Protein AF-A0AAD3NC05-F1 (afdb_monomer)

Solvent-accessible surface area (backbone atoms only — not comparable to full-atom values): 9516 Å² total; per-residue (Å²): 113,71,67,62,52,48,70,57,45,54,61,50,50,52,52,49,51,53,48,50,54,50,50,58,42,68,77,38,80,42,37,29,54,60,28,48,55,54,34,58,73,35,69,72,47,31,50,28,54,52,47,33,59,50,40,62,68,43,75,83,74,65,85,44,56,83,63,61,39,49,54,54,49,48,53,30,51,54,18,42,57,57,42,61,78,36,69,56,60,74,33,27,32,59,90,89,42,100,55,40,73,59,20,50,54,50,44,52,62,47,44,62,60,70,50,68,82,58,88,69,83,72,69,66,46,58,79,71,81,39,86,62,61,48,57,66,66,52,51,64,65,65,78,67,58,72,81,83,72,87,72,87,74,82,80,83,80,90,86,135

Nearest PDB structures (foldseek):
  1wr6-assembly3_C  TM=3.380E-01  e=4.898E+00  Homo sapiens

Secondary structure (DSSP, 8-state):
-HHHHHHHHHHHHHHHHHHHHHHHHHHSPPBHHHHHHHHHHSHHHHHHHHHHHHHHHHTTT----TTHHHHHHHHHHHHHHHHHTSTTTT-BBPTT-TTHHHHHHHHHHHHHHHSTT-SS---SBPPP-HHHHHHHHHHHHHHT---------PPPPP--

Sequence (160 aa):
MILAVLYVLLPLLDVLSYAEENLRAGATRLDCVRASEQCLKEQACSTKYRTMRQCAAGGKESNFSMVAGLEAKDECRSAMDALKQSPLYNCRCKRGMKKEKNCLRIYWGIYQTLQGNDFLEDSPYEPVNSRLSDIFRLAPIIEGGEPWSSSITTAPGRGG

Radius of gyration: 26.74 Å; Cα contacts (8 Å, |Δi|>4): 101; chains: 1; bounding box: 98×55×62 Å

InterPro domains:
  IPR003438 Glial cell line-derived neurotrophic factor receptor [PTHR10269] (17-147)
  IPR016017 GDNF/GAS1 [PF02351] (32-112)
  IPR016017 GDNF/GAS1 [SM00907] (32-115)

pLDDT: mean 71.36, std 17.78, range [32.47, 93.81]

Foldseek 3Di:
DVVVVCVVVVVVVVVVVVVVVVVVCVVPQAQLVVLVVVLCVDPVSVVLLVLLLVCLVCVPDDPDPPVRVVVSVVSNVVSLVVCCPGSNVPHAHAPPDPCRVVSVVSNVSNCCRNVPPPVDPDHRHDPDPCPPVVVVVCVVVVVPDDDPPPDPDDDDDDDD

Mean predicted aligned error: 16.47 Å

Structure (mmCIF, N/CA/C/O backbone):
data_AF-A0AAD3NC05-F1
#
_entry.id   AF-A0AAD3NC05-F1
#
loop_
_atom_site.group_PDB
_atom_site.id
_atom_site.type_symbol
_atom_site.label_atom_id
_atom_site.label_alt_id
_atom_site.label_comp_id
_atom_site.label_asym_id
_atom_site.label_entity_id
_atom_site.label_seq_id
_atom_site.pdbx_PDB_ins_code
_atom_site.Cartn_x
_atom_site.Cartn_y
_atom_site.Cartn_z
_atom_site.occupancy
_atom_site.B_iso_or_equiv
_atom_site.auth_seq_id
_atom_site.auth_comp_id
_atom_site.auth_asym_id
_atom_site.auth_atom_id
_atom_site.pdbx_PDB_model_num
ATOM 1 N N . MET A 1 1 ? -34.550 16.589 -23.727 1.00 68.31 1 MET A N 1
ATOM 2 C CA . MET A 1 1 ? -34.224 15.180 -24.055 1.00 68.31 1 MET A CA 1
ATOM 3 C C . MET A 1 1 ? -32.733 14.898 -23.869 1.00 68.31 1 MET A C 1
ATOM 5 O O . MET A 1 1 ? -32.403 14.024 -23.087 1.00 68.31 1 MET A O 1
ATOM 9 N N . ILE A 1 2 ? -31.835 15.687 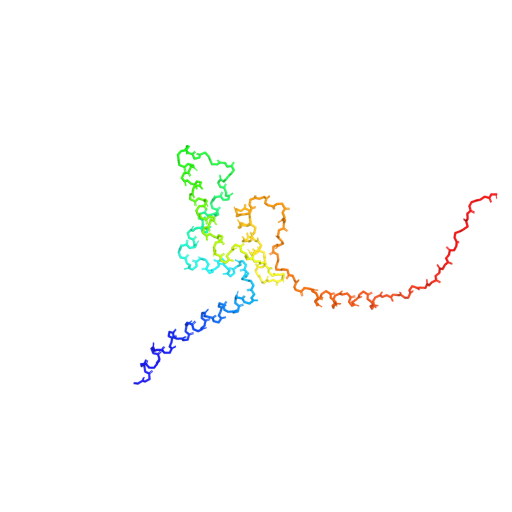-24.474 1.00 76.56 2 ILE A N 1
ATOM 10 C CA . ILE A 1 2 ? -30.369 15.498 -24.391 1.00 76.56 2 ILE A CA 1
ATOM 11 C C . ILE A 1 2 ? -29.826 15.560 -22.947 1.00 76.56 2 ILE A C 1
ATOM 13 O O . ILE A 1 2 ? -29.031 14.715 -22.556 1.00 76.56 2 ILE A O 1
ATOM 17 N N . LEU A 1 3 ? -30.309 16.494 -22.117 1.00 79.38 3 LEU A N 1
ATOM 18 C CA . LEU A 1 3 ? -29.863 16.629 -20.719 1.00 79.38 3 LEU A CA 1
ATOM 19 C C . LEU A 1 3 ? -30.210 15.416 -19.839 1.00 79.38 3 LEU A C 1
ATOM 21 O O . LEU A 1 3 ? -29.409 15.028 -18.997 1.00 79.38 3 LEU A O 1
ATOM 25 N N . ALA A 1 4 ? -31.370 14.792 -20.063 1.00 79.94 4 ALA A N 1
ATOM 26 C CA . ALA A 1 4 ? -31.776 13.586 -19.340 1.00 79.94 4 ALA A CA 1
ATOM 27 C C . ALA A 1 4 ? -30.914 12.378 -19.734 1.00 79.94 4 ALA A C 1
ATOM 29 O O . ALA A 1 4 ? -30.552 11.572 -18.887 1.00 79.94 4 ALA A O 1
ATOM 30 N N . VAL A 1 5 ? -30.532 12.293 -21.012 1.00 84.56 5 VAL A N 1
ATOM 31 C CA . VAL A 1 5 ? -29.625 11.254 -21.513 1.00 84.56 5 VAL A CA 1
ATOM 32 C C . VAL A 1 5 ? -28.226 11.424 -20.911 1.00 84.56 5 VAL A C 1
ATOM 34 O O . VAL A 1 5 ? -27.650 10.452 -20.434 1.00 84.56 5 VAL A O 1
ATOM 37 N N . LEU A 1 6 ? -27.703 12.653 -20.840 1.00 84.06 6 LEU A N 1
ATOM 38 C CA . LEU A 1 6 ? -26.400 12.925 -20.221 1.00 84.06 6 LEU A CA 1
ATOM 39 C C . LEU A 1 6 ? -26.378 12.586 -18.724 1.00 84.06 6 LEU A C 1
ATOM 41 O O . LEU A 1 6 ? -25.422 11.970 -18.264 1.00 84.06 6 LEU A O 1
ATOM 45 N N . TYR A 1 7 ? -27.442 12.911 -17.983 1.00 83.06 7 TYR A N 1
ATOM 46 C CA . TYR A 1 7 ? -27.550 12.597 -16.551 1.00 83.06 7 TYR A CA 1
ATOM 47 C C . TYR A 1 7 ? -27.545 11.094 -16.241 1.00 83.06 7 TYR A C 1
ATOM 49 O O . TYR A 1 7 ? -27.144 10.702 -15.151 1.00 83.06 7 TYR A O 1
ATOM 57 N N . VAL A 1 8 ? -27.981 10.258 -17.187 1.00 83.12 8 VAL A N 1
ATOM 58 C CA . VAL A 1 8 ? -27.995 8.794 -17.038 1.00 83.12 8 VAL A CA 1
ATOM 59 C C . VAL A 1 8 ? -26.705 8.165 -17.569 1.00 83.12 8 VAL A C 1
ATOM 61 O O . VAL A 1 8 ? -26.201 7.212 -16.981 1.00 83.12 8 VAL A O 1
ATOM 64 N N . LEU A 1 9 ? -26.132 8.701 -18.650 1.00 81.94 9 LEU A N 1
ATOM 65 C CA . LEU A 1 9 ? -24.912 8.159 -19.250 1.00 81.94 9 LEU A CA 1
ATOM 66 C C . LEU A 1 9 ? -23.650 8.493 -18.447 1.00 81.94 9 LEU A C 1
ATOM 68 O O . LEU A 1 9 ? -22.795 7.629 -18.304 1.00 81.94 9 LEU A O 1
ATOM 72 N N . LEU A 1 10 ? -23.532 9.701 -17.887 1.00 80.94 10 LEU A N 1
ATOM 73 C CA . LEU A 1 10 ? -22.367 10.112 -17.089 1.00 80.94 10 LEU A CA 1
ATOM 74 C C . LEU A 1 10 ? -22.044 9.154 -15.923 1.00 80.94 10 LEU A C 1
ATOM 76 O O . LEU A 1 10 ? -20.920 8.655 -15.882 1.00 80.94 10 LEU A O 1
ATOM 80 N N . PRO A 1 11 ? -22.990 8.812 -15.023 1.00 80.06 11 PRO A N 1
ATOM 81 C CA . PRO A 1 11 ? -22.708 7.869 -13.939 1.00 80.06 11 PRO A CA 1
ATOM 82 C C . PRO A 1 11 ? -22.422 6.451 -14.451 1.00 80.06 11 PRO A C 1
ATOM 84 O O . PRO A 1 11 ? -21.647 5.722 -13.839 1.00 80.06 11 PRO A O 1
ATOM 87 N N . LEU A 1 12 ? -23.006 6.056 -15.587 1.00 76.50 12 LEU A N 1
ATOM 88 C CA . LEU A 1 12 ? -22.756 4.749 -16.193 1.00 76.50 12 LEU A CA 1
ATOM 89 C C . LEU A 1 12 ? -21.326 4.647 -16.750 1.00 76.50 12 LEU A C 1
ATOM 91 O O . LEU A 1 12 ? -20.677 3.614 -16.591 1.00 76.50 12 LEU A O 1
ATOM 95 N N . LEU A 1 13 ? -20.818 5.722 -17.363 1.00 78.06 13 LEU A N 1
ATOM 96 C CA . LEU A 1 13 ? -19.434 5.808 -17.831 1.00 78.06 13 LEU A CA 1
ATOM 97 C C . LEU A 1 13 ? -18.434 5.821 -16.666 1.00 78.06 13 LEU A C 1
ATOM 99 O O . LEU A 1 13 ? -17.393 5.178 -16.771 1.00 78.06 13 LEU A O 1
ATOM 103 N N . ASP A 1 14 ? -18.751 6.492 -15.556 1.00 72.81 14 ASP A N 1
ATOM 104 C CA . ASP A 1 14 ? -17.918 6.489 -14.343 1.00 72.81 14 ASP A CA 1
ATOM 105 C C . ASP A 1 14 ? -17.790 5.077 -13.747 1.00 72.81 14 ASP A C 1
ATOM 107 O O . ASP A 1 14 ? -16.691 4.609 -13.448 1.00 72.81 14 ASP A O 1
ATOM 111 N N . VAL A 1 15 ? -18.907 4.344 -13.658 1.00 76.25 15 VAL A N 1
ATOM 112 C CA . VAL A 1 15 ? -18.925 2.954 -13.170 1.00 76.25 15 VAL A CA 1
ATOM 113 C C . VAL A 1 15 ? -18.163 2.016 -14.111 1.00 76.25 15 VAL A C 1
ATOM 115 O O . VAL A 1 15 ? -17.414 1.160 -13.639 1.00 76.25 15 VAL A O 1
ATOM 118 N N . LEU A 1 16 ? -18.306 2.181 -15.430 1.00 73.88 16 LEU A N 1
ATOM 119 C CA . LEU A 1 16 ? -17.565 1.392 -16.421 1.00 73.88 16 LEU A CA 1
ATOM 120 C C . LEU A 1 16 ? -16.060 1.688 -16.388 1.00 73.88 16 LEU A C 1
ATOM 122 O O . LEU A 1 16 ? -15.262 0.756 -16.433 1.00 73.88 16 LEU A O 1
ATOM 126 N N . SER A 1 17 ? -15.671 2.955 -16.236 1.00 70.81 17 SER A N 1
ATOM 127 C CA . SER A 1 17 ? -14.271 3.371 -16.082 1.00 70.81 17 SER A CA 1
ATOM 128 C C . SER A 1 17 ? -13.651 2.784 -14.809 1.00 70.81 17 SER A C 1
ATOM 130 O O . SER A 1 17 ? -12.553 2.225 -14.837 1.00 70.81 17 SER A O 1
ATOM 132 N N . TYR A 1 18 ? -14.396 2.806 -13.699 1.00 63.09 18 TYR A N 1
ATOM 133 C CA . TYR A 1 18 ? -13.973 2.205 -12.436 1.00 63.09 18 TYR A CA 1
ATOM 134 C C . TYR A 1 18 ? -13.844 0.678 -12.530 1.00 63.09 18 TYR A C 1
ATOM 136 O O . TYR A 1 18 ? -12.909 0.086 -11.986 1.00 63.09 18 TYR A O 1
ATOM 144 N N . ALA A 1 19 ? -14.762 0.019 -13.238 1.00 59.84 19 ALA A N 1
ATOM 145 C CA . ALA A 1 19 ? -14.693 -1.415 -13.490 1.00 59.84 19 ALA A CA 1
ATOM 146 C C . ALA A 1 19 ? -13.509 -1.783 -14.402 1.00 59.84 19 ALA A C 1
ATOM 148 O O . ALA A 1 19 ? -12.828 -2.769 -14.131 1.00 59.84 19 ALA A O 1
ATOM 149 N N . GLU A 1 20 ? -13.212 -0.985 -15.432 1.00 60.78 20 GLU A N 1
ATOM 150 C CA . GLU A 1 20 ? -12.075 -1.205 -16.333 1.00 60.78 20 GLU A CA 1
ATOM 151 C C . GLU A 1 20 ? -10.726 -0.986 -15.626 1.00 60.78 20 GLU A C 1
ATOM 153 O O . GLU A 1 20 ? -9.809 -1.798 -15.787 1.00 60.78 20 GLU A O 1
ATOM 158 N N . GLU A 1 21 ? -10.610 0.044 -14.777 1.00 57.91 21 GLU A N 1
ATOM 159 C CA . GLU A 1 21 ? -9.441 0.231 -13.907 1.00 57.91 21 GLU A CA 1
ATOM 160 C C . GLU A 1 21 ? -9.256 -0.955 -12.956 1.00 57.91 21 GLU A C 1
ATOM 162 O O . GLU A 1 21 ? -8.135 -1.448 -12.814 1.00 57.91 21 GLU A O 1
ATOM 167 N N . ASN A 1 22 ? -10.342 -1.457 -12.360 1.00 54.88 22 ASN A N 1
ATOM 168 C CA . ASN A 1 22 ? -10.303 -2.638 -11.498 1.00 54.88 22 ASN A CA 1
ATOM 169 C C . ASN A 1 22 ? -9.980 -3.925 -12.262 1.00 54.88 22 ASN A C 1
ATOM 171 O O . ASN A 1 22 ? -9.292 -4.780 -11.719 1.00 54.88 22 ASN A O 1
ATOM 175 N N . LEU A 1 23 ? -10.414 -4.077 -13.516 1.00 54.59 23 LEU A N 1
ATOM 176 C CA . LEU A 1 23 ? -10.136 -5.267 -14.325 1.00 54.59 23 LEU A CA 1
ATOM 177 C C . LEU A 1 23 ? -8.687 -5.276 -14.835 1.00 54.59 23 LEU A C 1
ATOM 179 O O . LEU A 1 23 ? -8.008 -6.301 -14.763 1.00 54.59 23 LEU A O 1
ATOM 183 N N . ARG A 1 24 ? -8.155 -4.118 -15.252 1.00 49.44 24 ARG A N 1
ATOM 184 C CA . ARG A 1 24 ? -6.719 -3.947 -15.543 1.00 49.44 24 ARG A CA 1
ATOM 185 C C . ARG A 1 24 ? -5.856 -4.152 -14.298 1.00 49.44 24 ARG A C 1
ATOM 187 O O . ARG A 1 24 ? -4.774 -4.732 -14.389 1.00 49.44 24 ARG A O 1
ATOM 194 N N . ALA A 1 25 ? -6.342 -3.713 -13.140 1.00 46.88 25 ALA A N 1
ATOM 195 C CA . ALA A 1 25 ? -5.710 -3.944 -11.845 1.00 46.88 25 ALA A CA 1
ATOM 196 C C . ALA A 1 25 ? -5.956 -5.360 -11.275 1.00 46.88 25 ALA A C 1
ATOM 198 O O . ALA A 1 25 ? -5.261 -5.779 -10.357 1.00 46.88 25 ALA A O 1
ATOM 199 N N . GLY A 1 26 ? -6.911 -6.113 -11.826 1.00 43.69 26 GLY A N 1
ATOM 200 C CA . GLY A 1 26 ? -7.160 -7.521 -11.514 1.00 43.69 26 GLY A CA 1
ATOM 201 C C . GLY A 1 26 ? -6.270 -8.469 -12.321 1.00 43.69 26 GLY A C 1
ATOM 202 O O . GLY A 1 26 ? -5.920 -9.541 -11.837 1.00 43.69 26 GLY A O 1
ATOM 203 N N . ALA A 1 27 ? -5.843 -8.057 -13.521 1.00 46.06 27 ALA A N 1
ATOM 204 C CA . ALA A 1 27 ? -4.926 -8.819 -14.375 1.00 46.06 27 ALA A CA 1
ATOM 205 C C . ALA A 1 27 ? -3.432 -8.591 -14.057 1.00 46.06 27 ALA A C 1
ATOM 207 O O . ALA A 1 27 ? -2.583 -9.381 -14.465 1.00 46.06 27 ALA A O 1
ATOM 208 N N . THR A 1 28 ? -3.093 -7.528 -13.322 1.00 54.91 28 THR A N 1
ATOM 209 C CA . THR A 1 28 ? -1.730 -7.230 -12.847 1.00 54.91 28 THR A CA 1
ATOM 210 C C . THR A 1 28 ? -1.810 -6.822 -11.386 1.00 54.91 28 THR A C 1
ATOM 212 O O . THR A 1 28 ? -2.582 -5.920 -11.075 1.00 54.91 28 THR A O 1
ATOM 215 N N . ARG A 1 29 ? -1.050 -7.461 -10.480 1.00 66.12 29 ARG A N 1
ATOM 216 C CA . ARG A 1 29 ? -1.059 -7.069 -9.059 1.00 66.12 29 ARG A CA 1
ATOM 217 C C . ARG A 1 29 ? -0.838 -5.554 -8.966 1.00 66.12 29 ARG A C 1
ATOM 219 O O . ARG A 1 29 ? 0.023 -4.997 -9.652 1.00 66.12 29 ARG A O 1
ATOM 226 N N . LEU A 1 30 ? -1.630 -4.864 -8.140 1.00 81.06 30 LEU A N 1
ATOM 227 C CA . LEU A 1 30 ? -1.440 -3.426 -7.956 1.00 81.06 30 LEU A CA 1
ATOM 228 C C . LEU A 1 30 ? -0.049 -3.150 -7.380 1.00 81.06 30 LEU A C 1
ATOM 230 O O . LEU A 1 30 ? 0.352 -3.732 -6.368 1.00 81.06 30 LEU A O 1
ATOM 234 N N . ASP A 1 31 ? 0.645 -2.184 -7.985 1.00 89.12 31 ASP A N 1
ATOM 235 C CA . ASP A 1 31 ? 1.884 -1.662 -7.428 1.00 89.12 31 ASP A CA 1
ATOM 236 C C . ASP A 1 31 ? 1.619 -1.021 -6.059 1.00 89.12 31 ASP A C 1
ATOM 238 O O . ASP A 1 31 ? 0.611 -0.327 -5.882 1.00 89.12 31 ASP A O 1
ATOM 242 N N . CYS A 1 32 ? 2.541 -1.163 -5.103 1.00 91.56 32 CYS A N 1
ATOM 243 C CA . CYS A 1 32 ? 2.346 -0.639 -3.742 1.00 91.56 32 CYS A CA 1
ATOM 244 C C . CYS A 1 32 ? 2.031 0.865 -3.687 1.00 91.56 32 CYS A C 1
ATOM 246 O O . CYS A 1 32 ? 1.320 1.318 -2.793 1.00 91.56 32 CYS A O 1
ATOM 248 N N . VAL A 1 33 ? 2.505 1.648 -4.664 1.00 93.12 33 VAL A N 1
ATOM 249 C CA . VAL A 1 33 ? 2.154 3.072 -4.781 1.00 93.12 33 VAL A CA 1
ATOM 250 C C . VAL A 1 33 ? 0.662 3.246 -5.073 1.00 93.12 33 VAL A C 1
ATOM 252 O O . VAL A 1 33 ? -0.015 3.953 -4.331 1.00 93.12 33 VAL A O 1
ATOM 255 N N . ARG A 1 34 ? 0.131 2.557 -6.090 1.00 91.00 34 ARG A N 1
ATOM 256 C CA . ARG A 1 34 ? -1.288 2.646 -6.472 1.00 91.00 34 ARG A CA 1
ATOM 257 C C . ARG A 1 34 ? -2.196 2.060 -5.393 1.00 91.00 34 ARG A C 1
ATOM 259 O O . ARG A 1 34 ? -3.210 2.663 -5.062 1.00 91.00 34 ARG A O 1
ATOM 266 N N . ALA A 1 35 ? -1.802 0.931 -4.802 1.00 91.00 35 ALA A N 1
ATOM 267 C CA . ALA A 1 35 ? -2.533 0.321 -3.693 1.00 91.00 35 ALA A CA 1
ATOM 268 C C . ALA A 1 35 ? -2.632 1.274 -2.488 1.00 91.00 35 ALA A C 1
ATOM 270 O O . ALA A 1 35 ? -3.697 1.409 -1.886 1.00 91.00 35 ALA A O 1
ATOM 271 N N . SER A 1 36 ? -1.547 1.994 -2.171 1.00 92.19 36 SER A N 1
ATOM 272 C CA . SER A 1 3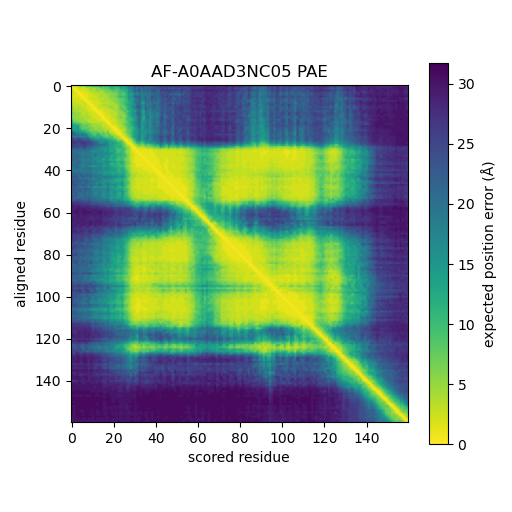6 ? -1.562 2.995 -1.100 1.00 92.19 36 SER A CA 1
ATOM 273 C C . SER A 1 36 ? -2.436 4.202 -1.428 1.00 92.19 36 SER A C 1
ATOM 275 O O . SER A 1 36 ? -3.195 4.641 -0.572 1.00 92.19 36 SER A O 1
ATOM 277 N N . GLU A 1 37 ? -2.390 4.708 -2.662 1.00 91.88 37 GLU A N 1
ATOM 278 C CA . GLU A 1 37 ? -3.232 5.824 -3.099 1.00 91.88 37 GLU A CA 1
ATOM 279 C C . GLU A 1 37 ? -4.719 5.450 -3.026 1.00 91.88 37 GLU A C 1
ATOM 281 O O . GLU A 1 37 ? -5.521 6.247 -2.546 1.00 91.88 37 GLU A O 1
ATOM 286 N N . GLN A 1 38 ? -5.081 4.223 -3.413 1.00 90.56 38 GLN A N 1
ATOM 287 C CA . GLN A 1 38 ? -6.453 3.730 -3.302 1.00 90.56 38 GLN A CA 1
ATOM 288 C C . GLN A 1 38 ? -6.905 3.607 -1.842 1.00 90.56 38 GLN A C 1
ATOM 290 O O . GLN A 1 38 ? -7.981 4.082 -1.493 1.00 90.56 38 GLN A O 1
ATOM 295 N N . CYS A 1 39 ? -6.068 3.050 -0.966 1.00 90.94 39 CYS A N 1
ATOM 296 C CA . CYS A 1 39 ? -6.378 2.971 0.463 1.00 90.94 39 CYS A CA 1
ATOM 297 C C . CYS A 1 39 ? -6.526 4.351 1.113 1.00 90.94 39 CYS A C 1
ATOM 299 O O . CYS A 1 39 ? -7.352 4.533 1.999 1.00 90.94 39 CYS A O 1
ATOM 301 N N . LEU A 1 40 ? -5.752 5.345 0.667 1.00 91.00 40 LEU A N 1
ATOM 302 C CA . LEU A 1 40 ? -5.853 6.712 1.177 1.00 91.00 40 LEU A CA 1
ATOM 303 C C . LEU A 1 40 ? -7.144 7.422 0.749 1.00 91.00 40 LEU A C 1
ATOM 305 O O . LEU A 1 40 ? -7.561 8.346 1.445 1.00 91.00 40 LEU A O 1
ATOM 309 N N . LYS A 1 41 ? -7.776 7.001 -0.356 1.00 91.00 41 LYS A N 1
ATOM 310 C CA . LYS A 1 41 ? -9.097 7.502 -0.772 1.00 91.00 41 LYS A CA 1
ATOM 311 C C . LYS A 1 41 ? -10.225 6.967 0.113 1.00 91.00 41 LYS A C 1
ATOM 313 O O . LYS A 1 41 ? -11.245 7.632 0.258 1.00 91.00 41 LYS A O 1
ATOM 318 N N . GLU A 1 42 ? -10.052 5.790 0.708 1.00 89.50 42 GLU A N 1
ATOM 319 C CA . GLU A 1 42 ? -11.051 5.173 1.576 1.00 89.50 42 GLU A CA 1
ATOM 320 C C . GLU A 1 42 ? -10.767 5.479 3.053 1.00 89.50 42 GLU A C 1
ATOM 322 O O . GLU A 1 42 ? -9.745 5.078 3.605 1.00 89.50 42 GLU A O 1
ATOM 327 N N . GLN A 1 43 ? -11.690 6.163 3.735 1.00 90.94 43 GLN A N 1
ATOM 328 C CA . GLN A 1 43 ? -11.470 6.620 5.114 1.00 90.94 43 GLN A CA 1
ATOM 329 C C . GLN A 1 43 ? -11.199 5.471 6.103 1.00 90.94 43 GLN A C 1
ATOM 331 O O . GLN A 1 43 ? -10.358 5.610 6.999 1.00 90.94 43 GLN A O 1
ATOM 336 N N . ALA A 1 44 ? -11.876 4.331 5.927 1.00 88.50 44 ALA A N 1
ATOM 337 C CA . ALA A 1 44 ? -11.689 3.145 6.759 1.00 88.50 44 ALA A CA 1
ATOM 338 C C . ALA A 1 44 ? -10.269 2.573 6.600 1.00 88.50 44 ALA A C 1
ATOM 340 O O . ALA A 1 44 ? -9.558 2.398 7.593 1.00 88.50 44 ALA A O 1
ATOM 341 N N . CYS A 1 45 ? -9.820 2.374 5.356 1.00 91.00 45 CYS A N 1
ATOM 342 C CA . CYS A 1 45 ? -8.477 1.874 5.061 1.00 91.00 45 CYS A CA 1
ATOM 343 C C . CYS A 1 45 ? -7.393 2.878 5.479 1.00 91.00 45 CYS A C 1
ATOM 345 O O . CYS A 1 45 ? -6.441 2.513 6.166 1.00 91.00 45 CYS A O 1
ATOM 347 N N . SER A 1 46 ? -7.564 4.160 5.145 1.00 92.44 46 SER A N 1
ATOM 348 C CA . SER A 1 46 ? -6.634 5.249 5.466 1.00 92.44 46 SER A CA 1
ATOM 349 C C . SER A 1 46 ? -6.351 5.358 6.965 1.00 92.44 46 SER A C 1
ATOM 351 O O . SER A 1 46 ? -5.193 5.472 7.377 1.00 92.44 46 SER A O 1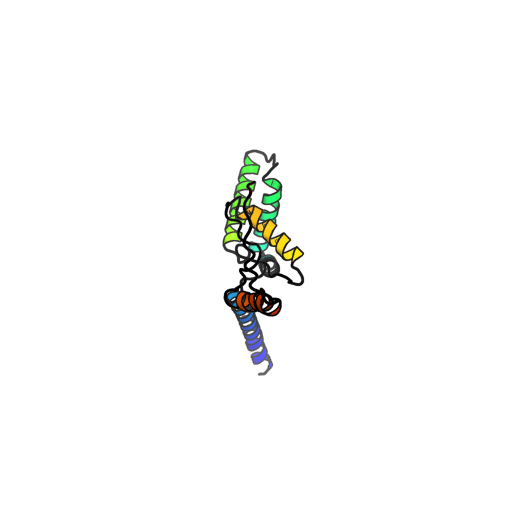
ATOM 353 N N . THR A 1 47 ? -7.394 5.257 7.797 1.00 92.44 47 THR A N 1
ATOM 354 C CA . THR A 1 47 ? -7.251 5.279 9.259 1.00 92.44 47 THR A CA 1
ATOM 355 C C . THR A 1 47 ? -6.409 4.101 9.740 1.00 92.44 47 THR A C 1
ATOM 357 O O . THR A 1 47 ? -5.381 4.308 10.383 1.00 92.44 47 THR A O 1
ATOM 360 N N . LYS A 1 48 ? -6.770 2.869 9.352 1.00 91.31 48 LYS A N 1
ATOM 361 C CA . LYS A 1 48 ? -6.022 1.664 9.743 1.00 91.31 48 LYS A CA 1
ATOM 362 C C . LYS A 1 48 ? -4.586 1.675 9.205 1.00 91.31 48 LYS A C 1
ATOM 364 O O . LYS A 1 48 ? -3.664 1.276 9.909 1.00 91.31 48 LYS A O 1
ATOM 369 N N . TYR A 1 49 ? -4.363 2.213 8.007 1.00 90.81 49 TYR A N 1
ATOM 370 C CA . TYR A 1 49 ? -3.034 2.375 7.418 1.00 90.81 49 TYR A CA 1
ATOM 371 C C . TYR A 1 49 ? -2.128 3.313 8.224 1.00 90.81 49 TYR A C 1
ATOM 373 O O . TYR A 1 49 ? -0.940 3.035 8.398 1.00 90.81 49 TYR A O 1
ATOM 381 N N . ARG A 1 50 ? -2.677 4.415 8.748 1.00 91.06 50 ARG A N 1
ATOM 382 C CA . ARG A 1 50 ? -1.943 5.342 9.623 1.00 91.06 50 ARG A CA 1
ATOM 383 C C . ARG A 1 50 ? -1.654 4.724 10.985 1.00 91.06 50 ARG A C 1
ATOM 385 O O . ARG A 1 50 ? -0.511 4.803 11.428 1.00 91.06 50 ARG A O 1
ATOM 392 N N . THR A 1 51 ? -2.644 4.073 11.597 1.00 89.00 51 THR A N 1
ATOM 393 C CA . THR A 1 51 ? -2.478 3.362 12.873 1.00 89.00 51 THR A CA 1
ATOM 394 C C . THR A 1 51 ? -1.384 2.305 12.758 1.00 89.00 51 THR A C 1
ATOM 396 O O . THR A 1 51 ? -0.435 2.321 13.530 1.00 89.00 51 THR A O 1
ATOM 399 N N . MET A 1 52 ? -1.421 1.468 11.718 1.00 88.62 52 MET A N 1
ATOM 400 C CA . MET A 1 52 ? -0.400 0.446 11.466 1.00 88.62 52 MET A CA 1
ATOM 401 C C . MET A 1 52 ? 1.023 1.032 11.415 1.00 88.62 52 MET A C 1
ATOM 403 O O . MET A 1 52 ? 1.938 0.500 12.043 1.00 88.62 52 MET A O 1
ATOM 407 N N . ARG A 1 53 ? 1.219 2.176 10.746 1.00 87.69 53 ARG A N 1
ATOM 408 C CA . ARG A 1 53 ? 2.531 2.850 10.697 1.00 87.69 53 ARG A CA 1
ATOM 409 C C . ARG A 1 53 ? 3.015 3.322 12.069 1.00 87.69 53 ARG A C 1
ATOM 411 O O . ARG A 1 53 ? 4.218 3.330 12.310 1.00 87.69 53 ARG A O 1
ATOM 418 N N . GLN A 1 54 ? 2.103 3.718 12.954 1.00 84.44 54 GLN A N 1
ATOM 419 C CA . GLN A 1 54 ? 2.434 4.091 14.332 1.00 84.44 54 GLN A CA 1
ATOM 420 C C . GLN A 1 54 ? 2.819 2.855 15.157 1.00 84.44 54 GLN A C 1
ATOM 422 O O . GLN A 1 54 ? 3.769 2.911 15.935 1.00 84.44 54 GLN A O 1
ATOM 427 N N . CYS A 1 55 ? 2.166 1.717 14.916 1.00 82.06 55 CYS A N 1
ATOM 428 C CA . CYS A 1 55 ? 2.484 0.438 15.556 1.00 82.06 55 CYS A CA 1
ATOM 429 C C . CYS A 1 55 ? 3.906 -0.044 15.249 1.00 82.06 55 CYS A C 1
ATOM 431 O O . CYS A 1 55 ? 4.593 -0.543 16.139 1.00 82.06 55 CYS A O 1
ATOM 433 N N . ALA A 1 56 ? 4.369 0.154 14.011 1.00 74.19 56 ALA A N 1
ATOM 434 C CA . ALA A 1 56 ? 5.732 -0.180 13.595 1.00 74.19 56 ALA A CA 1
ATOM 435 C C . ALA A 1 56 ? 6.804 0.589 14.390 1.00 74.19 56 ALA A C 1
ATOM 437 O O . ALA A 1 56 ? 7.866 0.046 14.679 1.00 74.19 56 ALA A O 1
ATOM 438 N N . ALA A 1 57 ? 6.516 1.844 14.750 1.00 68.12 57 ALA A N 1
ATOM 439 C CA . ALA A 1 57 ? 7.416 2.699 15.519 1.00 68.12 57 ALA A CA 1
ATOM 440 C C . ALA A 1 57 ? 7.308 2.462 17.037 1.00 68.12 57 ALA A C 1
ATOM 442 O O . ALA A 1 57 ? 8.305 2.549 17.742 1.00 68.12 57 ALA A O 1
ATOM 443 N N . GLY A 1 58 ? 6.114 2.143 17.549 1.00 60.25 58 GLY A N 1
ATOM 444 C CA . GLY A 1 58 ? 5.870 1.952 18.984 1.00 60.25 58 GLY A CA 1
ATOM 445 C C . GLY A 1 58 ? 6.241 0.568 19.529 1.00 60.25 58 GLY A C 1
ATOM 446 O O . GLY A 1 58 ? 6.451 0.424 20.731 1.00 60.25 58 GLY A O 1
ATOM 447 N N . GLY A 1 59 ? 6.365 -0.447 18.667 1.00 54.72 59 GLY A N 1
ATOM 448 C CA . GLY A 1 59 ? 6.554 -1.847 19.069 1.00 54.72 59 GLY A CA 1
ATOM 449 C C . GLY A 1 59 ? 7.870 -2.182 19.781 1.00 54.72 59 GLY A C 1
ATOM 450 O O . GLY A 1 59 ? 8.015 -3.308 20.256 1.00 54.72 59 GLY A O 1
ATOM 451 N N . LYS A 1 60 ? 8.825 -1.245 19.869 1.00 51.47 60 LYS A N 1
ATOM 452 C CA . LYS A 1 60 ? 10.129 -1.485 20.507 1.00 51.47 60 LYS A CA 1
ATOM 453 C C . LYS A 1 60 ? 10.343 -0.746 21.832 1.00 51.47 60 LYS A C 1
ATOM 455 O O . LYS A 1 60 ? 11.233 -1.136 22.579 1.00 51.47 60 LYS A O 1
ATOM 460 N N . GLU A 1 61 ? 9.543 0.274 22.155 1.00 48.62 61 GLU A N 1
ATOM 461 C CA . GLU A 1 61 ? 9.884 1.196 23.257 1.00 48.62 61 GLU A CA 1
ATOM 462 C C . GLU A 1 61 ? 8.705 1.854 23.987 1.00 48.62 61 GLU A C 1
ATOM 464 O O . GLU A 1 61 ? 8.895 2.769 24.793 1.00 48.62 61 GLU A O 1
ATOM 469 N N . SER A 1 62 ? 7.469 1.405 23.771 1.00 52.59 62 SER A N 1
ATOM 470 C CA . SER A 1 62 ? 6.341 2.099 24.377 1.00 52.59 62 SER A CA 1
ATOM 471 C C . SER A 1 62 ? 6.069 1.684 25.827 1.00 52.59 62 SER A C 1
ATOM 473 O O . SER A 1 62 ? 5.385 0.696 26.104 1.00 52.59 62 SER A O 1
ATOM 475 N N . ASN A 1 63 ? 6.536 2.534 26.740 1.00 49.66 63 ASN A N 1
ATOM 476 C CA . ASN A 1 63 ? 6.041 2.731 28.104 1.00 49.66 63 ASN A CA 1
ATOM 477 C C . ASN A 1 63 ? 4.594 3.272 28.092 1.00 49.66 63 ASN A C 1
ATOM 479 O O . ASN A 1 63 ? 4.303 4.320 28.666 1.00 49.66 63 ASN A O 1
ATOM 483 N N . PHE A 1 64 ? 3.672 2.607 27.398 1.00 50.16 64 PHE A N 1
ATOM 484 C CA . PHE A 1 64 ? 2.256 2.855 27.634 1.00 50.16 64 PHE A CA 1
ATOM 485 C C . PHE A 1 64 ? 1.916 2.246 28.994 1.00 50.16 64 PHE A C 1
ATOM 487 O O . PHE A 1 64 ? 2.385 1.152 29.317 1.00 50.16 64 PHE A O 1
ATOM 494 N N . SER A 1 65 ? 1.124 2.946 2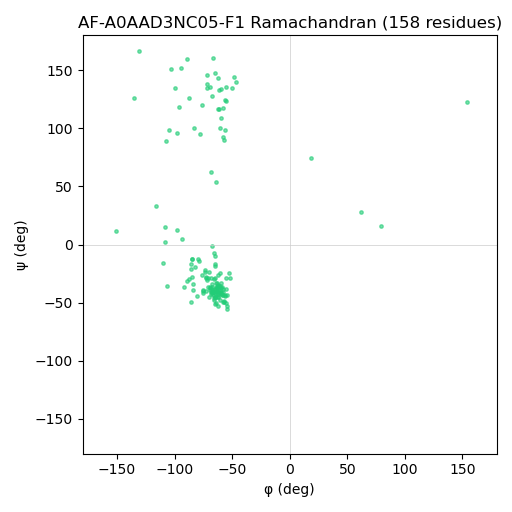9.811 1.00 52.56 65 SER A N 1
ATOM 495 C CA . SER A 1 65 ? 0.581 2.352 31.035 1.00 52.56 65 SER A CA 1
ATOM 496 C C . SER A 1 65 ? -0.017 0.982 30.698 1.00 52.56 65 SER A C 1
ATOM 498 O O . SER A 1 65 ? -0.553 0.792 29.607 1.00 52.56 65 SER A O 1
ATOM 500 N N . MET A 1 66 ? 0.104 0.009 31.599 1.00 55.09 66 MET A N 1
ATOM 501 C CA . MET A 1 66 ? -0.189 -1.402 31.307 1.00 55.09 66 MET A CA 1
ATOM 502 C C . MET A 1 66 ? -1.586 -1.633 30.687 1.00 55.09 66 MET A C 1
ATOM 504 O O . MET A 1 66 ? -1.769 -2.599 29.960 1.00 55.09 66 MET A O 1
ATOM 508 N N . VAL A 1 67 ? -2.545 -0.728 30.925 1.00 54.53 67 VAL A N 1
ATOM 509 C CA . VAL A 1 67 ? -3.891 -0.722 30.325 1.00 54.53 67 VAL A CA 1
ATOM 510 C C . VAL A 1 67 ? -3.919 -0.015 28.961 1.00 54.53 67 VAL A C 1
ATOM 512 O O . VAL A 1 67 ? -4.360 -0.614 27.985 1.00 54.53 67 VAL A O 1
ATOM 515 N N . ALA A 1 68 ? -3.369 1.201 28.844 1.00 59.06 68 ALA A N 1
ATOM 516 C CA . ALA A 1 68 ? -3.327 1.935 27.571 1.00 59.06 68 ALA A CA 1
ATOM 517 C C . ALA A 1 68 ? -2.455 1.233 26.513 1.00 59.06 68 ALA A C 1
ATOM 519 O O . ALA A 1 68 ? -2.705 1.340 25.316 1.00 59.06 68 ALA A O 1
ATOM 520 N N . GLY A 1 69 ? -1.441 0.478 26.945 1.00 62.66 69 GLY A N 1
ATOM 521 C CA . GLY A 1 69 ? -0.584 -0.312 26.064 1.00 62.66 69 GLY A CA 1
ATOM 522 C C . GLY A 1 69 ? -1.271 -1.552 25.504 1.00 62.66 69 GLY A C 1
ATOM 523 O O . GLY A 1 69 ? -0.947 -1.973 24.396 1.00 62.66 69 GLY A O 1
ATOM 524 N N . LEU A 1 70 ? -2.230 -2.124 26.238 1.00 64.38 70 LEU A N 1
ATOM 525 C CA . LEU A 1 70 ? -3.031 -3.248 25.753 1.00 64.38 70 LEU A CA 1
ATOM 526 C C . LEU A 1 70 ? -4.082 -2.779 24.747 1.00 64.38 70 LEU A C 1
ATOM 528 O O . LEU A 1 70 ? -4.217 -3.413 23.704 1.00 64.38 70 LEU A O 1
ATOM 532 N N . GLU A 1 71 ? -4.745 -1.649 25.008 1.00 66.38 71 GLU A N 1
ATOM 533 C CA . GLU A 1 71 ? -5.685 -1.043 24.055 1.00 66.38 71 GLU A CA 1
ATOM 534 C C . GLU A 1 71 ? -4.969 -0.594 22.772 1.00 66.38 71 GLU A C 1
ATOM 536 O O . GLU A 1 71 ? -5.379 -0.969 21.676 1.00 66.38 71 GLU A O 1
ATOM 541 N N . ALA A 1 72 ? -3.816 0.074 22.886 1.00 74.06 72 ALA A N 1
ATOM 542 C CA . ALA A 1 72 ? -3.007 0.450 21.724 1.00 74.06 72 ALA A CA 1
ATOM 543 C C . ALA A 1 72 ? -2.522 -0.774 20.922 1.00 74.06 72 ALA A C 1
ATOM 545 O O . ALA A 1 72 ? -2.479 -0.751 19.691 1.00 74.06 72 ALA A O 1
ATOM 546 N N . LYS A 1 73 ? -2.176 -1.877 21.599 1.00 78.44 73 LYS A N 1
ATOM 547 C CA . LYS A 1 73 ? -1.769 -3.128 20.943 1.00 78.44 73 LYS A CA 1
ATOM 548 C C . LYS A 1 73 ? -2.934 -3.813 20.225 1.00 78.44 73 LYS A C 1
ATOM 550 O O . LYS A 1 73 ? -2.724 -4.385 19.152 1.00 78.44 73 LYS A O 1
ATOM 555 N N . ASP A 1 74 ? -4.136 -3.770 20.792 1.00 83.69 74 ASP A N 1
ATOM 556 C CA . ASP A 1 74 ? -5.333 -4.310 20.147 1.00 83.69 74 ASP A CA 1
ATOM 557 C C . ASP A 1 74 ? -5.728 -3.484 18.916 1.00 83.69 74 ASP A C 1
ATOM 559 O O . ASP A 1 74 ? -5.943 -4.044 17.840 1.00 83.69 74 ASP A O 1
ATOM 563 N N . GLU A 1 75 ? -5.672 -2.152 19.011 1.00 85.88 75 GLU A N 1
ATOM 564 C CA . GLU A 1 75 ? -5.868 -1.253 17.870 1.00 85.88 75 GLU A CA 1
ATOM 565 C C . GLU A 1 75 ? -4.866 -1.525 16.744 1.00 85.88 75 GLU A C 1
ATOM 567 O O . GLU A 1 75 ? -5.243 -1.570 15.567 1.00 85.88 75 GLU A O 1
ATOM 572 N N . CYS A 1 76 ? -3.603 -1.775 17.100 1.00 86.50 76 CYS A N 1
ATOM 573 C CA . CYS A 1 76 ? -2.573 -2.186 16.158 1.00 86.50 76 CYS A CA 1
ATOM 574 C C . CYS A 1 76 ? -2.916 -3.498 15.462 1.00 86.50 76 CYS A C 1
ATOM 576 O O . CYS A 1 76 ? -2.845 -3.579 14.234 1.00 86.50 76 CYS A O 1
ATOM 578 N N . ARG A 1 77 ? -3.335 -4.517 16.217 1.00 86.31 77 ARG A N 1
ATOM 579 C CA . ARG A 1 77 ? -3.707 -5.811 15.639 1.00 86.31 77 ARG A CA 1
ATOM 580 C C . ARG A 1 77 ? -4.934 -5.697 14.736 1.00 86.31 77 ARG A C 1
ATOM 582 O O . ARG A 1 77 ? -4.898 -6.169 13.603 1.00 86.31 77 ARG A O 1
ATOM 589 N N . SER A 1 78 ? -5.962 -4.982 15.185 1.00 89.38 78 SER A N 1
ATOM 590 C CA . SER A 1 78 ? -7.155 -4.667 14.394 1.00 89.38 78 SER A CA 1
ATOM 591 C C . SER A 1 78 ? -6.798 -3.953 13.085 1.00 89.38 78 SER A C 1
ATOM 593 O O . SER A 1 78 ? -7.330 -4.279 12.022 1.00 89.38 78 SER A O 1
ATOM 595 N N . ALA A 1 79 ? -5.879 -2.984 13.133 1.00 89.81 79 ALA A N 1
ATOM 596 C CA . ALA A 1 79 ? -5.413 -2.277 11.946 1.00 89.81 79 ALA A CA 1
ATOM 597 C C . ALA A 1 79 ? -4.657 -3.183 10.975 1.00 89.81 79 ALA A C 1
ATOM 599 O O . ALA A 1 79 ? -4.878 -3.108 9.766 1.00 89.81 79 ALA A O 1
ATOM 600 N N . MET A 1 80 ? -3.806 -4.064 11.493 1.00 87.00 80 MET A N 1
ATOM 601 C CA . MET A 1 80 ? -3.090 -5.039 10.681 1.00 87.00 80 MET A CA 1
ATOM 602 C C . MET A 1 80 ? -4.044 -6.010 9.981 1.00 87.00 80 MET A C 1
ATOM 604 O O . MET A 1 80 ? -3.900 -6.243 8.782 1.00 87.00 80 MET A O 1
ATOM 608 N N . ASP A 1 81 ? -5.042 -6.537 10.690 1.00 88.00 81 ASP A N 1
ATOM 609 C CA . ASP A 1 81 ? -5.994 -7.497 10.124 1.00 88.00 81 ASP A CA 1
ATOM 610 C C . ASP A 1 81 ? -6.900 -6.868 9.058 1.00 88.00 81 ASP A C 1
ATOM 612 O O . ASP A 1 81 ? -7.150 -7.488 8.023 1.00 88.00 81 ASP A O 1
ATOM 616 N N . ALA A 1 82 ? -7.305 -5.608 9.234 1.00 88.88 82 ALA A N 1
ATOM 617 C CA . ALA A 1 82 ? -8.016 -4.865 8.194 1.00 88.88 82 ALA A CA 1
ATOM 618 C C . ALA A 1 82 ? -7.153 -4.667 6.933 1.00 88.88 82 ALA A C 1
ATOM 620 O O . ALA A 1 82 ? -7.631 -4.816 5.809 1.00 88.88 82 ALA A O 1
ATOM 621 N N . LEU A 1 83 ? -5.858 -4.376 7.096 1.00 88.31 83 LEU A N 1
ATOM 622 C CA . LEU A 1 83 ? -4.950 -4.190 5.963 1.00 88.31 83 LEU A CA 1
ATOM 623 C C . LEU A 1 83 ? -4.636 -5.496 5.227 1.00 88.31 83 LEU A C 1
ATOM 625 O O . LEU A 1 83 ? -4.433 -5.443 4.014 1.00 88.31 83 LEU A O 1
ATOM 629 N N . LYS A 1 84 ? -4.659 -6.655 5.899 1.00 86.19 84 LYS A N 1
ATOM 630 C CA . LYS A 1 84 ? -4.522 -7.976 5.249 1.00 86.19 84 LYS A CA 1
ATOM 631 C C . LYS A 1 84 ? -5.621 -8.247 4.220 1.00 86.19 84 LYS A C 1
ATOM 633 O O . LYS A 1 84 ? -5.368 -8.905 3.217 1.00 86.19 84 LYS A O 1
ATOM 638 N N . GLN A 1 85 ? -6.823 -7.727 4.461 1.00 85.25 85 GLN A N 1
ATOM 639 C CA . GLN A 1 85 ? -7.963 -7.853 3.545 1.00 85.25 85 GLN A CA 1
ATOM 640 C C . GLN A 1 85 ? -7.902 -6.851 2.382 1.00 85.25 85 GLN A C 1
ATOM 642 O O . GLN A 1 85 ? -8.637 -6.978 1.407 1.00 85.25 85 GLN A O 1
ATOM 647 N N . SER A 1 86 ? -7.024 -5.852 2.471 1.00 85.25 86 SER A N 1
ATOM 648 C CA . SER A 1 86 ? -6.873 -4.802 1.468 1.00 85.25 86 SER A CA 1
ATOM 649 C C . SER A 1 86 ? -5.857 -5.192 0.377 1.00 85.25 86 SER A C 1
ATOM 651 O O . SER A 1 86 ? -4.958 -6.006 0.617 1.00 85.25 86 SER A O 1
ATOM 653 N N . PRO A 1 87 ? -5.899 -4.558 -0.813 1.00 82.75 87 PRO A N 1
ATOM 654 C CA . PRO A 1 87 ? -4.927 -4.815 -1.882 1.00 82.75 87 PRO A CA 1
ATOM 655 C C . PRO A 1 87 ? -3.484 -4.411 -1.522 1.00 82.75 87 PRO A C 1
ATOM 657 O O . PRO A 1 87 ? -2.553 -4.755 -2.248 1.00 82.75 87 PRO A O 1
ATOM 660 N N . LEU A 1 88 ? -3.269 -3.699 -0.407 1.00 86.56 88 LEU A N 1
ATOM 661 C CA . LEU A 1 88 ? -1.937 -3.349 0.098 1.00 86.56 88 LEU A CA 1
ATOM 662 C C . LEU A 1 88 ? -1.142 -4.555 0.599 1.00 86.56 88 LEU A C 1
ATOM 664 O O . LEU A 1 88 ? 0.082 -4.509 0.542 1.00 86.56 88 LEU A O 1
ATOM 668 N N . TYR A 1 89 ? -1.800 -5.612 1.086 1.00 85.19 89 TYR A N 1
ATOM 669 C CA . TYR A 1 89 ? -1.105 -6.747 1.703 1.00 85.19 89 TYR A CA 1
ATOM 670 C C . TYR A 1 89 ? -0.218 -7.514 0.718 1.00 85.19 89 TYR A C 1
ATOM 672 O O . TYR A 1 89 ? 0.892 -7.912 1.054 1.00 85.19 89 TYR A O 1
ATOM 680 N N . ASN A 1 90 ? -0.695 -7.672 -0.518 1.00 82.56 90 ASN A N 1
ATOM 681 C CA . ASN A 1 90 ? -0.032 -8.446 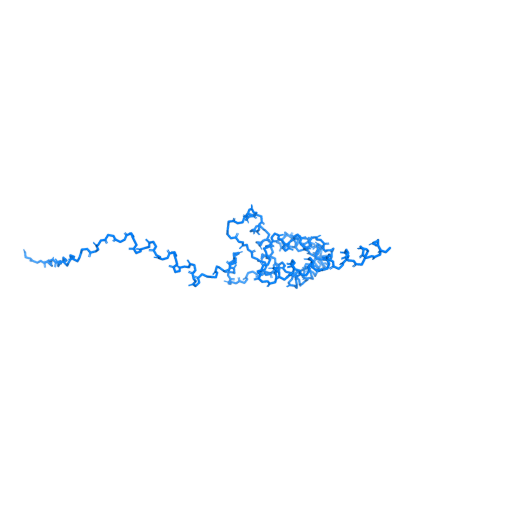-1.568 1.00 82.56 90 ASN A CA 1
ATOM 682 C C . ASN A 1 90 ? 0.575 -7.566 -2.670 1.00 82.56 90 ASN A C 1
ATOM 684 O O . ASN A 1 90 ? 0.885 -8.065 -3.760 1.00 82.56 90 ASN A O 1
ATOM 688 N N . CYS A 1 91 ? 0.717 -6.263 -2.417 1.00 88.44 91 CYS A N 1
ATOM 689 C CA . CYS A 1 91 ? 1.291 -5.351 -3.392 1.00 88.44 91 CYS A CA 1
ATOM 690 C C . CYS A 1 91 ? 2.759 -5.704 -3.663 1.00 88.44 91 CYS A C 1
ATOM 692 O O . CYS A 1 91 ? 3.486 -6.183 -2.792 1.00 88.44 91 CYS A O 1
ATOM 694 N N . ARG A 1 92 ? 3.203 -5.459 -4.892 1.00 87.94 92 ARG A N 1
ATOM 695 C CA . ARG A 1 92 ? 4.594 -5.653 -5.314 1.00 87.94 92 ARG A CA 1
ATOM 696 C C . ARG A 1 92 ? 5.087 -4.411 -6.035 1.00 87.94 92 ARG A C 1
ATOM 698 O O . ARG A 1 92 ? 4.299 -3.538 -6.383 1.00 87.94 92 ARG A O 1
ATOM 705 N N . CYS A 1 93 ? 6.390 -4.308 -6.233 1.00 90.12 93 CYS A N 1
ATOM 706 C CA . CYS A 1 93 ? 6.990 -3.253 -7.035 1.00 90.12 93 CYS A CA 1
ATOM 707 C C . CYS A 1 93 ? 7.406 -3.782 -8.407 1.00 90.12 93 CYS A C 1
ATOM 709 O O . CYS A 1 93 ? 7.771 -4.946 -8.565 1.00 90.12 93 CYS A O 1
ATOM 711 N N . LYS A 1 94 ? 7.403 -2.908 -9.411 1.00 86.50 94 LYS A N 1
ATOM 712 C CA . LYS A 1 94 ? 7.967 -3.196 -10.733 1.00 86.50 94 LYS A CA 1
ATOM 713 C C . LYS A 1 94 ? 9.351 -2.584 -10.856 1.00 86.50 94 LYS A C 1
ATOM 715 O O . LYS A 1 94 ? 9.562 -1.422 -10.503 1.00 86.50 94 LYS A O 1
ATOM 720 N N . ARG A 1 95 ? 10.293 -3.364 -11.382 1.00 85.31 95 ARG A N 1
ATOM 721 C CA . ARG A 1 95 ? 11.668 -2.905 -11.592 1.00 85.31 95 ARG A CA 1
ATOM 722 C C . ARG A 1 95 ? 11.696 -1.827 -12.676 1.00 85.31 95 ARG A C 1
ATOM 724 O O . ARG A 1 95 ? 11.142 -2.034 -13.753 1.00 85.31 95 ARG A O 1
ATOM 731 N N . GLY A 1 96 ? 12.312 -0.679 -12.391 1.00 83.50 96 GLY A N 1
ATOM 732 C CA . GLY A 1 96 ? 12.367 0.457 -13.322 1.00 83.50 96 GLY A CA 1
ATOM 733 C C . GLY A 1 96 ? 11.102 1.326 -13.379 1.00 83.50 96 GLY A C 1
ATOM 734 O O . GLY A 1 96 ? 10.937 2.115 -14.309 1.00 83.50 96 GLY A O 1
ATOM 735 N N . MET A 1 97 ? 10.190 1.220 -12.404 1.00 87.94 97 MET A N 1
ATOM 736 C CA . MET A 1 97 ? 9.037 2.126 -12.327 1.00 87.94 97 MET A CA 1
ATOM 737 C C . MET A 1 97 ? 9.455 3.550 -11.900 1.00 87.94 97 MET A C 1
ATOM 739 O O . MET A 1 97 ? 10.307 3.734 -11.033 1.00 87.94 97 MET A O 1
ATOM 743 N N . LYS A 1 98 ? 8.779 4.591 -12.415 1.00 88.81 98 LYS A N 1
ATOM 744 C CA . LYS A 1 98 ? 9.101 6.015 -12.136 1.00 88.81 98 LYS A CA 1
ATOM 745 C C . LYS A 1 98 ? 9.199 6.369 -10.639 1.00 88.81 98 LYS A C 1
ATOM 747 O O . LYS A 1 98 ? 9.915 7.291 -10.265 1.00 88.81 98 LYS A O 1
ATOM 752 N N . LYS A 1 99 ? 8.464 5.656 -9.778 1.00 90.94 99 LYS A N 1
ATOM 753 C CA . LYS A 1 99 ? 8.427 5.846 -8.315 1.00 90.94 99 LYS A CA 1
ATOM 754 C C . LYS A 1 99 ? 8.968 4.623 -7.546 1.00 90.94 99 LYS A C 1
ATOM 756 O O . LYS A 1 99 ? 8.489 4.346 -6.450 1.00 90.94 99 LYS A O 1
ATOM 761 N N . GLU A 1 100 ? 9.949 3.898 -8.086 1.00 90.06 100 GLU A N 1
ATOM 762 C CA . GLU A 1 100 ? 10.470 2.634 -7.520 1.00 90.06 100 GLU A CA 1
ATOM 763 C C . GLU A 1 100 ? 10.931 2.780 -6.066 1.00 90.06 100 GLU A C 1
ATOM 765 O O . GLU A 1 100 ? 10.442 2.075 -5.186 1.00 90.06 100 GLU A O 1
ATOM 770 N N . LYS A 1 101 ? 11.757 3.792 -5.769 1.00 92.19 101 LYS A N 1
ATOM 771 C CA . LYS A 1 101 ? 12.205 4.086 -4.395 1.00 92.19 101 LYS A CA 1
ATOM 772 C C . LYS A 1 101 ? 11.038 4.290 -3.419 1.00 92.19 101 LYS A C 1
ATOM 774 O O . LYS A 1 101 ? 11.107 3.867 -2.268 1.00 92.19 101 LYS A O 1
ATOM 779 N N . ASN A 1 102 ? 9.964 4.946 -3.863 1.00 93.81 102 ASN A N 1
ATOM 780 C CA . ASN A 1 102 ? 8.776 5.151 -3.034 1.00 93.81 102 ASN A CA 1
ATOM 781 C C . ASN A 1 102 ? 7.971 3.857 -2.864 1.00 93.81 102 ASN A C 1
ATOM 783 O O . ASN A 1 102 ? 7.498 3.585 -1.765 1.00 93.81 102 ASN A O 1
ATOM 787 N N . CYS A 1 103 ? 7.848 3.058 -3.926 1.00 93.62 103 CYS A N 1
ATOM 788 C CA . CYS A 1 103 ? 7.201 1.751 -3.874 1.00 93.62 103 CYS A CA 1
ATOM 789 C C . CYS A 1 103 ? 7.872 0.845 -2.838 1.00 93.62 103 CYS A C 1
ATOM 791 O O . CYS A 1 103 ? 7.199 0.336 -1.947 1.00 93.62 103 CYS A O 1
ATOM 793 N N . LEU A 1 104 ? 9.204 0.741 -2.889 1.00 92.12 104 LEU A N 1
ATOM 794 C CA . LEU A 1 104 ? 9.981 -0.064 -1.947 1.00 92.12 104 LEU A CA 1
ATOM 795 C C . LEU A 1 104 ? 9.812 0.418 -0.506 1.00 92.12 104 LEU A C 1
ATOM 797 O O . LEU A 1 104 ? 9.630 -0.395 0.393 1.00 92.12 104 LEU A O 1
ATOM 801 N N . ARG A 1 105 ? 9.816 1.738 -0.274 1.00 91.69 105 ARG A N 1
ATOM 802 C CA . ARG A 1 105 ? 9.559 2.298 1.063 1.00 91.69 105 ARG A CA 1
ATOM 803 C C . ARG A 1 105 ? 8.196 1.852 1.604 1.00 91.69 105 ARG A C 1
ATOM 805 O O . ARG A 1 105 ? 8.088 1.516 2.778 1.00 91.69 105 ARG A O 1
ATOM 812 N N . ILE A 1 106 ? 7.16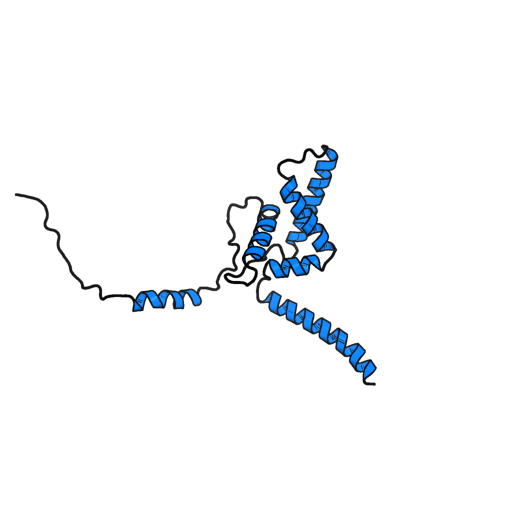0 1.883 0.763 1.00 91.56 106 ILE A N 1
ATOM 813 C CA . ILE A 1 106 ? 5.809 1.451 1.143 1.00 91.56 106 ILE A CA 1
ATOM 814 C C . ILE A 1 106 ? 5.795 -0.052 1.430 1.00 91.56 106 ILE A C 1
ATOM 816 O O . ILE A 1 106 ? 5.293 -0.444 2.479 1.00 91.56 106 ILE A O 1
ATOM 820 N N . TYR A 1 107 ? 6.374 -0.861 0.538 1.00 90.56 107 TYR A N 1
ATOM 821 C CA . TYR A 1 107 ? 6.452 -2.314 0.685 1.00 90.56 107 TYR A CA 1
ATOM 822 C C . TYR A 1 107 ? 7.092 -2.710 2.015 1.00 90.56 107 TYR A C 1
ATOM 824 O O . TYR A 1 107 ? 6.461 -3.385 2.819 1.00 90.56 107 TYR A O 1
ATOM 832 N N . TRP A 1 108 ? 8.304 -2.220 2.294 1.00 88.12 108 TRP A N 1
ATOM 833 C CA . TRP A 1 108 ? 9.027 -2.567 3.518 1.00 88.12 108 TRP A CA 1
ATOM 834 C C . TRP A 1 108 ? 8.309 -2.102 4.785 1.00 88.12 108 TRP A C 1
ATOM 836 O O . TRP A 1 108 ? 8.287 -2.837 5.769 1.00 88.12 108 TRP A O 1
ATOM 846 N N . GLY A 1 109 ? 7.674 -0.926 4.749 1.00 87.31 109 GLY A N 1
ATOM 847 C CA . GLY A 1 109 ? 6.886 -0.435 5.879 1.00 87.31 109 GLY A CA 1
ATOM 848 C C . GLY A 1 109 ? 5.676 -1.316 6.197 1.00 87.31 109 GLY A C 1
ATOM 849 O O . GLY A 1 109 ? 5.321 -1.462 7.357 1.00 87.31 109 GLY A O 1
ATOM 850 N N . ILE A 1 110 ? 5.059 -1.927 5.185 1.00 86.50 110 ILE A N 1
ATOM 851 C CA . ILE A 1 110 ? 3.933 -2.854 5.363 1.00 86.50 110 ILE A CA 1
ATOM 852 C C . ILE A 1 110 ? 4.441 -4.242 5.762 1.00 86.50 110 ILE A C 1
ATOM 854 O O . ILE A 1 110 ? 3.898 -4.852 6.679 1.00 86.50 110 ILE A O 1
ATOM 858 N N . TYR A 1 111 ? 5.495 -4.725 5.103 1.00 84.69 111 TYR A N 1
ATOM 859 C CA . TYR A 1 111 ? 6.099 -6.036 5.329 1.00 84.69 111 TYR A CA 1
ATOM 860 C C . TYR A 1 111 ? 6.554 -6.208 6.780 1.00 84.69 111 TYR A C 1
ATOM 862 O O . TYR A 1 111 ? 6.172 -7.173 7.438 1.00 84.69 111 TYR A O 1
ATOM 870 N N . GLN A 1 112 ? 7.300 -5.232 7.310 1.00 81.62 112 GLN A N 1
ATOM 871 C CA . GLN A 1 112 ? 7.804 -5.264 8.686 1.00 81.62 112 GLN A CA 1
ATOM 872 C C . GLN A 1 112 ? 6.682 -5.357 9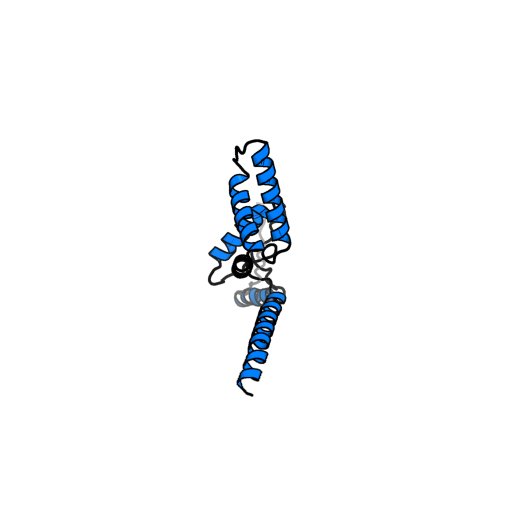.720 1.00 81.62 112 GLN A C 1
ATOM 874 O O . GLN A 1 112 ? 6.833 -6.032 10.734 1.00 81.62 112 GLN A O 1
ATOM 879 N N . THR A 1 113 ? 5.555 -4.689 9.472 1.00 77.75 113 THR A N 1
ATOM 880 C CA . THR A 1 113 ? 4.434 -4.686 10.412 1.00 77.75 113 THR A CA 1
ATOM 881 C C . THR A 1 113 ? 3.533 -5.901 10.241 1.00 77.75 113 THR A C 1
ATOM 883 O O . THR A 1 113 ? 3.093 -6.448 11.241 1.00 77.75 113 THR A O 1
ATOM 886 N N . LEU A 1 114 ? 3.260 -6.349 9.009 1.00 75.62 114 LEU A N 1
ATOM 887 C CA . LEU A 1 114 ? 2.286 -7.412 8.731 1.00 75.62 114 LEU A CA 1
ATOM 888 C C . LEU A 1 114 ? 2.857 -8.831 8.752 1.00 75.62 114 LEU A C 1
ATOM 890 O O . LEU A 1 114 ? 2.110 -9.746 9.091 1.00 75.62 114 LEU A O 1
ATOM 894 N N . GLN A 1 115 ? 4.123 -9.019 8.374 1.00 70.94 115 GLN A N 1
ATOM 895 C CA . GLN A 1 115 ? 4.725 -10.349 8.202 1.00 70.94 115 GLN A CA 1
ATOM 896 C C . GLN A 1 115 ? 5.749 -10.717 9.279 1.00 70.94 115 GLN A C 1
ATOM 898 O O . GLN A 1 115 ? 6.337 -11.783 9.186 1.00 70.94 115 GLN A O 1
ATOM 903 N N .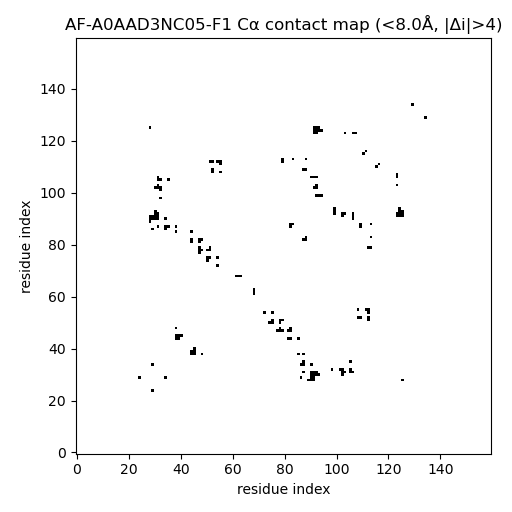 GLY A 1 116 ? 5.966 -9.852 10.281 1.00 62.59 116 GLY A N 1
ATOM 904 C CA . GLY A 1 116 ? 6.686 -10.143 11.529 1.00 62.59 116 GLY A CA 1
ATOM 905 C C . GLY A 1 116 ? 7.599 -11.376 11.509 1.00 62.59 116 GLY A C 1
ATOM 906 O O . GLY A 1 116 ? 7.266 -12.386 12.116 1.00 62.59 116 GLY A O 1
ATOM 907 N N . ASN A 1 117 ? 8.752 -11.265 10.844 1.00 54.25 117 ASN A N 1
ATOM 908 C CA . ASN A 1 117 ? 9.820 -12.272 10.805 1.00 54.25 117 ASN A CA 1
ATOM 909 C C . ASN A 1 117 ? 9.474 -13.648 10.193 1.00 54.25 117 ASN A C 1
ATOM 911 O O . ASN A 1 117 ? 10.125 -14.631 10.552 1.00 54.25 117 ASN A O 1
ATOM 915 N N . ASP A 1 118 ? 8.528 -13.752 9.257 1.00 57.75 118 ASP A N 1
ATOM 916 C CA . ASP A 1 118 ? 8.429 -14.963 8.435 1.00 57.75 118 ASP A CA 1
ATOM 917 C C . ASP A 1 118 ? 9.716 -15.134 7.602 1.00 57.75 118 ASP A C 1
ATOM 919 O O . ASP A 1 118 ? 10.092 -14.293 6.787 1.00 57.75 118 ASP A O 1
ATOM 923 N N . PHE A 1 119 ? 10.429 -16.231 7.869 1.00 54.34 119 PHE A N 1
ATOM 924 C CA . PHE A 1 119 ? 11.784 -16.552 7.397 1.00 54.34 119 PHE A CA 1
ATOM 925 C C . PHE A 1 119 ? 11.881 -16.801 5.875 1.00 54.34 119 PHE A C 1
ATOM 927 O O . PHE A 1 119 ? 12.965 -17.049 5.350 1.00 54.34 119 PHE A O 1
ATOM 934 N N . LEU A 1 120 ? 10.762 -16.737 5.147 1.00 57.62 120 LEU A N 1
ATOM 935 C CA . LEU A 1 120 ? 10.749 -16.734 3.687 1.00 57.62 120 LEU A CA 1
ATOM 936 C C . LEU A 1 120 ? 10.633 -15.292 3.194 1.00 57.62 120 LEU A C 1
ATOM 938 O O . LEU A 1 120 ? 9.537 -14.751 3.081 1.00 57.62 120 LEU A O 1
ATOM 942 N N . GLU A 1 121 ? 11.778 -14.688 2.881 1.00 57.69 121 GLU A N 1
ATOM 943 C CA . GLU A 1 121 ? 11.866 -13.392 2.206 1.00 57.69 121 GLU A CA 1
ATOM 944 C C . GLU A 1 121 ? 11.101 -13.425 0.878 1.00 57.69 121 GLU A C 1
ATOM 946 O O . GLU A 1 121 ? 11.576 -13.906 -0.154 1.00 57.69 121 GLU A O 1
ATOM 951 N N . ASP A 1 122 ? 9.880 -12.907 0.907 1.00 68.31 122 ASP A N 1
ATOM 952 C CA . ASP A 1 122 ? 9.068 -12.730 -0.281 1.00 68.31 122 ASP A CA 1
ATOM 953 C C . ASP A 1 122 ? 9.600 -11.508 -1.045 1.00 68.31 122 ASP A C 1
ATOM 955 O O . ASP A 1 122 ? 9.687 -10.397 -0.505 1.00 68.31 122 ASP A O 1
ATOM 959 N N . SER A 1 123 ? 10.027 -11.714 -2.295 1.00 75.06 123 SER A N 1
ATOM 960 C CA . SER A 1 123 ? 10.718 -10.675 -3.062 1.00 75.06 123 SER A CA 1
ATOM 961 C C . SER A 1 123 ? 9.824 -9.434 -3.225 1.00 75.06 123 SER A C 1
ATOM 963 O O . SER A 1 123 ? 8.658 -9.564 -3.607 1.00 75.06 123 SER A O 1
ATOM 965 N N . PRO A 1 124 ? 10.344 -8.211 -2.991 1.00 79.62 124 PRO A N 1
ATOM 966 C CA . PRO A 1 124 ? 9.567 -6.974 -3.108 1.00 79.62 124 PRO A CA 1
ATOM 967 C C . PRO A 1 124 ? 9.099 -6.683 -4.535 1.00 79.62 124 PRO A C 1
ATOM 969 O O . PRO A 1 124 ? 8.215 -5.847 -4.736 1.00 79.62 124 PRO A O 1
ATOM 972 N N . TYR A 1 125 ? 9.692 -7.340 -5.530 1.00 81.00 125 TYR A N 1
ATOM 973 C CA . TYR A 1 125 ? 9.324 -7.170 -6.925 1.00 81.00 125 TYR A CA 1
ATOM 974 C C . TYR A 1 125 ? 8.307 -8.216 -7.370 1.00 81.00 125 TYR A C 1
ATOM 976 O O . TYR A 1 125 ? 8.269 -9.329 -6.848 1.00 81.00 125 TYR A O 1
ATOM 984 N N . GLU A 1 126 ? 7.481 -7.863 -8.355 1.00 75.81 126 GLU A N 1
ATOM 985 C CA . GLU A 1 126 ? 6.667 -8.869 -9.032 1.00 75.81 126 GLU A CA 1
ATOM 986 C C . GLU A 1 126 ? 7.583 -9.972 -9.579 1.00 75.81 126 GLU A C 1
ATOM 988 O O . GLU A 1 126 ? 8.634 -9.655 -10.156 1.00 75.81 126 GLU A O 1
ATOM 993 N N . PRO A 1 127 ? 7.216 -11.257 -9.406 1.00 69.06 127 PRO A N 1
ATOM 994 C CA . PRO A 1 127 ? 7.939 -12.329 -10.055 1.00 69.06 127 PRO A CA 1
ATOM 995 C C . PRO A 1 127 ? 7.880 -12.048 -11.549 1.00 69.06 127 PRO A C 1
ATOM 997 O O . PRO A 1 127 ? 6.810 -11.972 -12.149 1.00 69.06 127 PRO A O 1
ATOM 1000 N N . VAL A 1 128 ? 9.047 -11.831 -12.142 1.00 61.19 128 VAL A N 1
ATOM 1001 C CA . VAL A 1 128 ? 9.154 -11.738 -13.588 1.00 61.19 128 VAL A CA 1
ATOM 1002 C C . VAL A 1 128 ? 8.584 -13.036 -14.147 1.00 61.19 128 VAL A C 1
ATOM 1004 O O . VAL A 1 128 ? 9.005 -14.122 -13.749 1.00 61.19 128 VAL A O 1
ATOM 1007 N N . ASN A 1 129 ? 7.594 -12.938 -15.033 1.00 53.81 129 ASN A N 1
ATOM 1008 C CA . ASN A 1 129 ? 7.019 -14.069 -15.763 1.00 53.81 129 ASN A CA 1
ATOM 1009 C C . ASN A 1 129 ? 8.082 -14.595 -16.748 1.00 53.81 129 ASN A C 1
ATOM 1011 O O . ASN A 1 129 ? 7.947 -14.490 -17.964 1.00 53.81 129 ASN A O 1
ATOM 1015 N N . SER A 1 130 ? 9.211 -15.070 -16.226 1.00 49.59 130 SER A N 1
ATOM 1016 C CA . SER A 1 130 ? 10.480 -15.106 -16.946 1.00 49.59 130 SER A CA 1
ATOM 1017 C C . SER A 1 130 ? 10.783 -16.454 -17.562 1.00 49.59 130 SER A C 1
ATOM 1019 O O . SER A 1 130 ? 11.864 -16.656 -18.093 1.00 49.59 130 SER A O 1
ATOM 1021 N N . ARG A 1 131 ? 9.807 -17.369 -17.618 1.00 55.31 131 ARG A N 1
ATOM 1022 C CA . ARG A 1 131 ? 9.999 -18.567 -18.441 1.00 55.31 131 ARG A CA 1
ATOM 1023 C C . ARG A 1 131 ? 10.204 -18.230 -19.918 1.00 55.31 131 ARG A C 1
ATOM 1025 O O . ARG A 1 131 ? 10.847 -19.016 -20.594 1.00 55.31 131 ARG A O 1
ATOM 1032 N N . LEU A 1 132 ? 9.726 -17.075 -20.400 1.00 55.00 132 LEU A N 1
ATOM 1033 C CA . LEU A 1 132 ? 9.950 -16.640 -21.783 1.00 55.00 132 LEU A CA 1
ATOM 1034 C C . LEU A 1 132 ? 10.969 -15.492 -21.908 1.00 55.00 132 LEU A C 1
ATOM 1036 O O . LEU A 1 132 ? 11.760 -15.504 -22.844 1.00 55.00 132 LEU A O 1
ATOM 1040 N N . SER A 1 133 ? 11.026 -14.538 -20.968 1.00 55.91 133 SER A N 1
ATOM 1041 C CA . SER A 1 133 ? 12.016 -13.444 -21.023 1.00 55.91 133 SER A CA 1
ATOM 1042 C C . SER A 1 133 ? 13.440 -13.847 -20.626 1.00 55.91 133 SER A C 1
ATOM 1044 O O . SER A 1 133 ? 14.378 -13.224 -21.124 1.00 55.91 133 SER A O 1
ATOM 1046 N N . ASP A 1 134 ? 13.638 -14.887 -19.802 1.00 55.19 134 ASP A N 1
ATOM 1047 C CA . ASP A 1 134 ? 14.990 -15.402 -19.531 1.00 55.19 134 ASP A CA 1
ATOM 1048 C C . ASP A 1 134 ? 15.569 -16.142 -20.744 1.00 55.19 134 ASP A C 1
ATOM 1050 O O . ASP A 1 134 ? 16.768 -16.047 -20.979 1.00 55.19 134 ASP A O 1
ATOM 1054 N N . ILE A 1 135 ? 14.741 -16.779 -21.586 1.00 59.75 135 ILE A N 1
ATOM 1055 C CA . ILE A 1 135 ? 15.203 -17.431 -22.830 1.00 59.75 135 ILE A CA 1
ATOM 1056 C C . ILE A 1 135 ? 15.881 -16.408 -23.756 1.00 59.75 135 ILE A C 1
ATOM 1058 O O . ILE A 1 135 ? 16.970 -16.658 -24.267 1.00 59.75 135 ILE A O 1
ATOM 1062 N N . PHE A 1 136 ? 15.298 -15.217 -23.913 1.00 56.69 136 PHE A N 1
ATOM 1063 C CA . PHE A 1 136 ? 15.885 -14.154 -24.739 1.00 56.69 136 PHE A CA 1
ATOM 1064 C C . PHE A 1 136 ? 17.107 -13.480 -24.102 1.00 56.69 136 PHE A C 1
ATOM 1066 O O . PHE A 1 136 ? 17.927 -12.907 -24.814 1.00 56.69 136 PHE A O 1
ATOM 1073 N N . ARG A 1 137 ? 17.268 -13.559 -22.775 1.00 57.88 137 ARG A N 1
ATOM 1074 C CA . ARG A 1 137 ? 18.463 -13.068 -22.066 1.00 57.88 137 ARG A CA 1
ATOM 1075 C C . ARG A 1 137 ? 19.611 -14.073 -22.014 1.00 57.88 137 ARG A C 1
ATOM 1077 O O . ARG A 1 137 ? 20.721 -13.672 -21.684 1.00 57.88 137 ARG A O 1
ATOM 1084 N N . LEU A 1 138 ? 19.363 -15.337 -22.356 1.00 55.16 138 LEU A N 1
ATOM 1085 C CA . LEU A 1 138 ? 20.396 -16.361 -22.541 1.00 55.16 138 LEU A CA 1
ATOM 1086 C C . LEU A 1 138 ? 20.993 -16.344 -23.959 1.00 55.16 138 LEU A C 1
ATOM 1088 O O . LEU A 1 138 ? 22.117 -16.801 -24.145 1.00 55.16 138 LEU A O 1
ATOM 1092 N N . ALA A 1 139 ? 20.292 -15.775 -24.945 1.00 55.12 139 ALA A N 1
ATOM 1093 C CA . ALA A 1 139 ? 20.787 -15.651 -26.319 1.00 55.12 139 ALA A CA 1
ATOM 1094 C C . ALA A 1 139 ? 22.122 -14.872 -26.461 1.00 55.12 139 ALA A C 1
ATOM 1096 O O . ALA A 1 139 ? 22.981 -15.332 -27.212 1.00 55.12 139 ALA A O 1
ATOM 1097 N N . PRO A 1 140 ? 22.392 -13.785 -25.703 1.00 54.69 140 PRO A N 1
ATOM 1098 C CA . PRO A 1 140 ? 23.676 -13.080 -25.772 1.00 54.69 140 PRO A CA 1
ATOM 1099 C C . PRO A 1 140 ? 24.882 -13.910 -25.309 1.00 54.69 140 PRO A C 1
ATOM 1101 O O . PRO A 1 140 ? 26.013 -13.564 -25.631 1.00 54.69 140 PRO A O 1
ATOM 1104 N N . ILE A 1 141 ? 24.672 -15.003 -24.562 1.00 53.28 141 ILE A N 1
ATOM 1105 C CA . ILE A 1 141 ? 25.764 -15.889 -24.123 1.00 53.28 141 ILE A CA 1
ATOM 1106 C C . ILE A 1 141 ? 26.282 -16.734 -25.302 1.00 53.28 141 ILE A C 1
ATOM 1108 O O . ILE A 1 141 ? 27.435 -17.154 -25.293 1.00 53.28 141 ILE A O 1
ATOM 1112 N N . ILE A 1 142 ? 25.467 -16.949 -26.340 1.00 56.28 142 ILE A N 1
ATOM 1113 C CA . ILE A 1 142 ? 25.829 -17.786 -27.493 1.00 56.28 142 ILE A CA 1
ATOM 1114 C C . ILE A 1 142 ? 26.570 -16.972 -28.570 1.00 56.28 142 ILE A C 1
ATOM 1116 O O . ILE A 1 142 ? 27.448 -17.509 -29.236 1.00 56.28 142 ILE A O 1
ATOM 1120 N N . GLU A 1 143 ? 26.298 -15.670 -28.707 1.00 52.00 143 GLU A N 1
ATOM 1121 C CA . GLU A 1 143 ? 26.968 -14.813 -29.708 1.00 52.00 143 GLU A CA 1
ATOM 1122 C C . GLU A 1 143 ? 28.314 -14.229 -29.242 1.00 52.00 143 GLU A C 1
ATOM 1124 O O . GLU A 1 143 ? 29.081 -13.731 -30.062 1.00 52.00 143 GLU A O 1
ATOM 1129 N N . GLY A 1 144 ? 28.634 -14.318 -27.945 1.00 49.12 144 GLY A N 1
ATOM 1130 C CA . GLY A 1 144 ? 29.941 -13.938 -27.390 1.00 49.12 144 GLY A CA 1
ATOM 1131 C C . GLY A 1 144 ? 30.950 -15.089 -27.279 1.00 49.12 144 GLY A C 1
ATOM 1132 O O . GLY A 1 144 ? 32.023 -14.901 -26.710 1.00 49.12 144 GLY A O 1
ATOM 1133 N N . GLY A 1 145 ? 30.606 -16.285 -27.765 1.00 43.12 145 GLY A N 1
ATOM 1134 C CA . GLY A 1 145 ? 31.473 -17.458 -27.719 1.00 43.12 145 GLY A CA 1
ATOM 1135 C C . GLY A 1 145 ? 32.550 -17.413 -28.797 1.00 43.12 145 GLY A C 1
ATOM 1136 O O . GLY A 1 145 ? 32.332 -17.868 -29.919 1.00 43.12 145 GLY A O 1
ATOM 1137 N N . GLU A 1 146 ? 33.734 -16.917 -28.438 1.00 43.72 146 GLU A N 1
ATOM 1138 C CA . GLU A 1 146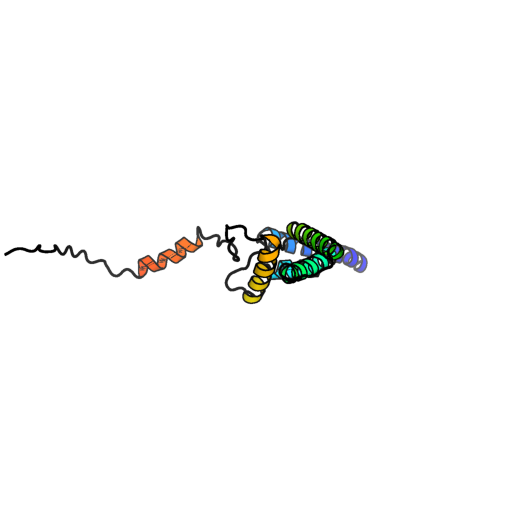 ? 34.979 -17.314 -29.098 1.00 43.72 146 GLU A CA 1
ATOM 1139 C C . GLU A 1 146 ? 35.017 -18.852 -29.233 1.00 43.72 146 GLU A C 1
ATOM 1141 O O . GLU A 1 146 ? 34.598 -19.555 -28.304 1.00 43.72 146 GLU A O 1
ATOM 1146 N N . PRO A 1 147 ? 35.496 -19.419 -30.357 1.00 37.62 147 PRO A N 1
ATOM 1147 C CA . PRO A 1 147 ? 35.552 -20.863 -30.512 1.00 37.62 147 PRO A CA 1
ATOM 1148 C C . PRO A 1 147 ? 36.464 -21.426 -29.425 1.00 37.62 147 PRO A C 1
ATOM 1150 O O . PRO A 1 147 ? 37.667 -21.144 -29.417 1.00 37.62 147 PRO A O 1
ATOM 1153 N N . TRP A 1 148 ? 35.914 -22.247 -28.526 1.00 34.88 148 TRP A N 1
ATOM 1154 C CA . TRP A 1 148 ? 36.718 -23.157 -27.721 1.00 34.88 148 TRP A CA 1
ATOM 1155 C C . TRP A 1 148 ? 37.485 -24.063 -28.681 1.00 34.88 148 TRP A C 1
ATOM 1157 O O . TRP A 1 148 ? 37.006 -25.098 -29.138 1.00 34.88 148 TRP A O 1
ATOM 1167 N N . SER A 1 149 ? 38.693 -23.616 -29.006 1.00 35.41 149 SER A N 1
ATOM 1168 C CA . SER A 1 149 ? 39.729 -24.420 -29.616 1.00 35.41 149 SER A CA 1
ATOM 1169 C C . SER A 1 149 ? 39.999 -25.550 -28.639 1.00 35.41 149 SER A C 1
ATOM 1171 O O . SER A 1 149 ? 40.502 -25.347 -27.535 1.00 35.41 149 SER A O 1
ATOM 1173 N N . SER A 1 150 ? 39.583 -26.743 -29.036 1.00 45.66 150 SER A N 1
ATOM 1174 C CA . SER A 1 150 ? 39.937 -28.005 -28.418 1.00 45.66 150 SER A CA 1
ATOM 1175 C C . SER A 1 150 ? 41.460 -28.153 -28.404 1.00 45.66 150 SER A C 1
ATOM 1177 O O . SER A 1 150 ? 42.045 -28.698 -29.335 1.00 45.66 150 SER A O 1
ATOM 1179 N N . SER A 1 151 ? 42.092 -27.672 -27.337 1.00 36.31 151 SER A N 1
ATOM 1180 C CA . SER A 1 151 ? 43.478 -27.976 -26.994 1.00 36.31 151 SER A CA 1
ATOM 1181 C C . SER A 1 151 ? 43.463 -28.901 -25.787 1.00 36.31 151 SER A C 1
ATOM 1183 O O . SER A 1 151 ? 43.461 -28.476 -24.633 1.00 36.31 151 SER A O 1
ATOM 1185 N N . ILE A 1 152 ? 43.411 -30.199 -26.082 1.00 45.50 152 ILE A N 1
ATOM 1186 C CA . ILE A 1 152 ? 43.852 -31.249 -25.169 1.00 45.50 152 ILE A CA 1
ATOM 1187 C C . ILE A 1 152 ? 45.340 -30.983 -24.918 1.00 45.50 152 ILE A C 1
ATOM 1189 O O . ILE A 1 152 ? 46.177 -31.311 -25.755 1.00 45.50 152 ILE A O 1
ATOM 1193 N N . THR A 1 153 ? 45.671 -30.365 -23.786 1.00 38.91 153 THR A N 1
ATOM 1194 C CA . THR A 1 153 ? 47.052 -30.306 -23.300 1.00 38.91 153 THR A CA 1
ATOM 1195 C C . THR A 1 153 ? 47.182 -31.273 -22.136 1.00 38.91 153 THR A C 1
ATOM 1197 O O . THR A 1 153 ? 46.802 -30.988 -21.001 1.00 38.91 153 THR A O 1
ATOM 1200 N N . THR A 1 154 ? 47.704 -32.451 -22.458 1.00 42.34 154 THR A N 1
ATOM 1201 C CA . THR A 1 154 ? 48.190 -33.464 -21.526 1.00 42.34 154 THR A CA 1
ATOM 1202 C C . THR A 1 154 ? 49.245 -32.849 -20.601 1.00 42.34 154 THR A C 1
ATOM 1204 O O . THR A 1 154 ? 50.249 -32.313 -21.067 1.00 42.34 154 THR A O 1
ATOM 1207 N N . ALA A 1 155 ? 49.036 -32.930 -19.288 1.00 44.34 155 ALA A N 1
ATOM 1208 C CA . ALA A 1 155 ? 50.060 -32.612 -18.296 1.00 44.34 155 ALA A CA 1
ATOM 1209 C C . ALA A 1 155 ? 51.141 -33.712 -18.282 1.00 44.34 155 ALA A C 1
ATOM 1211 O O . ALA A 1 155 ? 50.774 -34.889 -18.224 1.00 44.34 155 ALA A O 1
ATOM 1212 N N . PRO A 1 156 ? 52.451 -33.400 -18.268 1.00 44.03 156 PRO A N 1
ATOM 1213 C CA . PRO A 1 156 ? 53.453 -34.385 -17.907 1.00 44.03 156 PRO A CA 1
ATOM 1214 C C . PRO A 1 156 ? 53.661 -34.387 -16.391 1.00 44.03 156 PRO A C 1
ATOM 1216 O O . PRO A 1 156 ? 53.912 -33.360 -15.757 1.00 44.03 156 PRO A O 1
ATOM 1219 N N . GLY A 1 157 ? 53.530 -35.584 -15.824 1.00 40.81 157 GLY A N 1
ATOM 1220 C CA . GLY A 1 157 ? 53.860 -35.891 -14.446 1.00 40.81 157 GLY A CA 1
ATOM 1221 C C . GLY A 1 157 ? 55.357 -35.790 -14.147 1.00 40.81 157 GLY A C 1
ATOM 1222 O O . GLY A 1 157 ? 56.224 -35.826 -15.014 1.00 40.81 157 GLY A O 1
ATOM 1223 N N . ARG A 1 158 ? 55.605 -35.667 -12.850 1.00 41.69 158 ARG A N 1
ATOM 1224 C CA . ARG A 1 158 ? 56.871 -35.588 -12.123 1.00 41.69 158 ARG A CA 1
ATOM 1225 C C . ARG A 1 158 ? 57.641 -36.921 -12.153 1.00 41.69 158 ARG A C 1
ATOM 1227 O O . ARG A 1 158 ? 57.046 -37.944 -11.830 1.00 41.69 158 ARG A O 1
ATOM 1234 N N . GLY A 1 159 ? 58.956 -36.889 -12.394 1.00 37.44 159 GLY A N 1
ATOM 1235 C CA . GLY A 1 159 ? 59.881 -37.975 -12.027 1.00 37.44 159 GLY A CA 1
ATOM 1236 C C . GLY A 1 159 ? 61.151 -38.057 -12.884 1.00 37.44 159 GLY A C 1
ATOM 1237 O O . GLY A 1 159 ? 61.038 -38.248 -14.090 1.00 37.44 159 GLY A O 1
ATOM 1238 N N . GLY A 1 160 ? 62.325 -37.983 -12.238 1.00 32.47 160 GLY A N 1
ATOM 1239 C CA . GLY A 1 160 ? 63.644 -38.285 -12.818 1.00 32.47 160 GLY A CA 1
ATOM 1240 C C . GLY A 1 160 ? 64.576 -37.093 -12.891 1.00 32.47 160 GLY A C 1
ATOM 1241 O O . GLY A 1 160 ? 64.640 -36.496 -13.983 1.00 32.47 160 GLY A O 1
#

Organism: Lates japonicus (NCBI:txid270547)